Protein AF-A0A026VTM5-F1 (afdb_monomer_lite)

Sequence (49 aa):
GKTFTADEDIKSSLELFFAEKNKNFFERGIVKLPEKWQKIIKQNGQYIV

Secondary structure (DSSP, 8-state):
----SSHHHHHHHHHHHHHT--HHHHHHHHHTHHHHHHHHHHTTTPPP-

Radius of gyration: 16.63 Å; chains: 1; bounding box: 29×22×38 Å

Organism: Ooceraea biroi (NCBI:txid2015173)

pLDDT: mean 95.47, std 4.05, range [74.75, 97.94]

Foldseek 3Di:
DDDDDDPVSVVVVVVVVVVPDDPVNVVVVVVCVVVLVVVCVVVVNDDDD

Structure (mmCIF, N/CA/C/O backbone):
data_AF-A0A026VTM5-F1
#
_entry.id   AF-A0A026VTM5-F1
#
loop_
_atom_site.group_PDB
_atom_site.id
_atom_site.type_symbol
_atom_site.label_atom_id
_atom_site.label_alt_id
_atom_site.label_comp_id
_atom_site.label_asym_id
_atom_site.label_entity_id
_atom_site.label_seq_id
_atom_site.pdbx_PDB_ins_code
_atom_site.Cartn_x
_atom_site.Cartn_y
_atom_site.Cartn_z
_atom_site.occupancy
_atom_site.B_iso_or_equiv
_atom_site.auth_seq_id
_atom_site.auth_comp_id
_atom_site.auth_asym_id
_atom_site.auth_atom_id
_atom_site.pdbx_PDB_model_num
ATOM 1 N N . GLY A 1 1 ? 4.507 -14.242 -9.179 1.00 74.75 1 GLY A N 1
ATOM 2 C CA . GLY A 1 1 ? 5.052 -12.877 -9.037 1.00 74.75 1 GLY A CA 1
ATOM 3 C C . GLY A 1 1 ? 5.512 -12.391 -10.393 1.00 74.75 1 GLY A C 1
ATOM 4 O O . GLY A 1 1 ? 5.754 -13.230 -11.251 1.00 74.75 1 GLY A O 1
ATOM 5 N N . LYS A 1 2 ? 5.601 -11.077 -10.603 1.00 86.94 2 LYS A N 1
ATOM 6 C CA . LYS A 1 2 ? 6.228 -10.517 -11.807 1.00 86.94 2 LYS A CA 1
ATOM 7 C C . LYS A 1 2 ? 7.741 -10.472 -11.576 1.00 86.94 2 LYS A C 1
ATOM 9 O O . LYS A 1 2 ? 8.165 -9.989 -10.530 1.00 86.94 2 LYS A O 1
ATOM 14 N N . THR A 1 3 ? 8.520 -11.013 -12.507 1.00 93.38 3 THR A N 1
ATOM 15 C CA . THR A 1 3 ? 9.987 -10.928 -12.479 1.00 93.38 3 THR A CA 1
ATOM 16 C C . THR A 1 3 ? 10.411 -9.691 -13.257 1.00 93.38 3 THR A C 1
ATOM 18 O O . THR A 1 3 ? 9.896 -9.454 -14.348 1.00 93.38 3 THR A O 1
ATOM 21 N N . PHE A 1 4 ? 11.330 -8.913 -12.693 1.00 95.06 4 PHE A N 1
ATOM 22 C CA . PHE A 1 4 ? 11.922 -7.739 -13.327 1.00 95.06 4 PHE A CA 1
ATOM 23 C C . PHE A 1 4 ? 13.402 -8.010 -13.568 1.00 95.06 4 PHE A C 1
ATOM 25 O O . PHE A 1 4 ? 14.050 -8.638 -12.731 1.00 95.06 4 PHE A O 1
ATOM 32 N N . THR A 1 5 ? 13.913 -7.580 -14.717 1.00 94.75 5 THR A N 1
ATOM 33 C CA . THR A 1 5 ? 15.295 -7.852 -15.139 1.00 94.75 5 THR A CA 1
ATOM 34 C C . THR A 1 5 ? 16.187 -6.619 -15.078 1.00 94.75 5 THR A C 1
ATOM 36 O O . THR A 1 5 ? 17.407 -6.758 -15.053 1.00 94.75 5 THR A O 1
ATOM 39 N N . ALA A 1 6 ? 15.583 -5.433 -15.002 1.00 95.81 6 ALA A N 1
ATOM 40 C CA . ALA A 1 6 ? 16.254 -4.156 -14.833 1.00 95.81 6 ALA A CA 1
ATOM 41 C C . ALA A 1 6 ? 15.428 -3.195 -13.960 1.00 95.81 6 ALA A C 1
ATOM 43 O O . ALA A 1 6 ? 14.205 -3.314 -13.860 1.00 95.81 6 ALA A O 1
ATOM 44 N N . ASP A 1 7 ? 16.094 -2.191 -13.388 1.00 96.44 7 ASP A N 1
ATOM 45 C CA . ASP A 1 7 ? 15.449 -1.138 -12.591 1.00 96.44 7 ASP A CA 1
ATOM 46 C C . ASP A 1 7 ? 14.412 -0.347 -13.404 1.00 96.44 7 ASP A C 1
ATOM 48 O O . ASP A 1 7 ? 13.357 0.027 -12.886 1.00 96.44 7 ASP A O 1
ATOM 52 N N . GLU A 1 8 ? 14.668 -0.146 -14.699 1.00 96.81 8 GLU A N 1
ATOM 53 C CA . GLU A 1 8 ? 13.741 0.546 -15.602 1.00 96.81 8 GLU A CA 1
ATOM 54 C C . GLU A 1 8 ? 12.420 -0.226 -15.770 1.00 96.81 8 GLU A C 1
ATOM 56 O O . GLU A 1 8 ? 11.349 0.383 -15.830 1.00 96.81 8 GLU A O 1
ATOM 61 N N . ASP A 1 9 ? 12.465 -1.566 -15.740 1.00 95.50 9 ASP A N 1
ATOM 62 C CA . ASP A 1 9 ? 11.264 -2.409 -15.803 1.00 95.50 9 ASP A CA 1
ATOM 63 C C . ASP A 1 9 ? 10.385 -2.195 -14.561 1.00 95.50 9 ASP A C 1
ATOM 65 O O . ASP A 1 9 ? 9.152 -2.187 -14.642 1.00 95.50 9 ASP A O 1
ATOM 69 N N . ILE A 1 10 ? 11.023 -2.019 -13.398 1.00 95.75 10 ILE A N 1
ATOM 70 C CA . ILE A 1 10 ? 10.348 -1.758 -12.123 1.00 95.75 10 ILE A CA 1
ATOM 71 C C . ILE A 1 10 ? 9.705 -0.376 -12.170 1.00 95.75 10 ILE A C 1
ATOM 73 O O . ILE A 1 10 ? 8.515 -0.242 -11.876 1.00 95.75 10 ILE A O 1
ATOM 77 N N . LYS A 1 11 ? 10.471 0.641 -12.579 1.00 96.69 11 LYS A N 1
ATOM 78 C CA . LYS A 1 11 ? 10.005 2.026 -12.668 1.00 96.69 11 LYS A CA 1
ATOM 79 C C . LYS A 1 11 ? 8.809 2.154 -13.607 1.00 96.69 11 LYS A C 1
ATOM 81 O O . LYS A 1 11 ? 7.748 2.599 -13.171 1.00 96.69 11 LYS A O 1
ATOM 86 N N . SER A 1 12 ? 8.936 1.660 -14.837 1.00 96.44 12 SER A N 1
ATOM 87 C CA . SER A 1 12 ? 7.851 1.660 -15.824 1.00 96.44 12 SER A CA 1
ATOM 88 C C . SER A 1 12 ? 6.614 0.919 -15.306 1.00 96.44 12 SER A C 1
ATOM 90 O O . SER A 1 12 ? 5.480 1.367 -15.473 1.00 96.44 12 SER A O 1
ATOM 92 N N . SER A 1 13 ? 6.808 -0.211 -14.615 1.00 96.00 13 SER A N 1
ATOM 93 C CA . SER A 1 13 ? 5.692 -0.966 -14.042 1.00 96.00 13 SER A CA 1
ATOM 94 C C . SER A 1 13 ? 4.995 -0.233 -12.894 1.00 96.00 13 SER A C 1
ATOM 96 O O . SER A 1 13 ? 3.786 -0.406 -12.738 1.00 96.00 13 SER A O 1
ATOM 98 N N . LEU A 1 14 ? 5.718 0.545 -12.084 1.00 96.75 14 LEU A N 1
ATOM 99 C CA . LEU A 1 14 ? 5.135 1.373 -11.027 1.00 96.75 14 LEU A CA 1
ATOM 100 C C . LEU A 1 14 ? 4.384 2.569 -11.614 1.00 96.75 14 LEU A C 1
ATOM 102 O O . LEU A 1 14 ? 3.261 2.843 -11.192 1.00 96.75 14 LEU A O 1
ATOM 106 N N . GLU A 1 15 ? 4.963 3.240 -12.609 1.00 97.81 15 GLU A N 1
ATOM 107 C CA . GLU A 1 15 ? 4.325 4.360 -13.308 1.00 97.81 15 GLU A CA 1
ATOM 108 C C . GLU A 1 15 ? 2.988 3.937 -13.925 1.00 97.81 15 GLU A C 1
ATOM 110 O O . GLU A 1 15 ? 1.961 4.558 -13.644 1.00 97.81 15 GLU A O 1
ATOM 115 N N . LEU A 1 16 ? 2.965 2.821 -14.665 1.00 97.19 16 LEU A N 1
ATOM 116 C CA . LEU A 1 16 ? 1.728 2.250 -15.207 1.00 97.19 16 LEU A CA 1
ATOM 117 C C . LEU A 1 16 ? 0.745 1.867 -14.099 1.00 97.19 16 LEU A C 1
ATOM 119 O O . LEU A 1 16 ? -0.434 2.217 -14.165 1.00 97.19 16 LEU A O 1
ATOM 123 N N . PHE A 1 17 ? 1.228 1.201 -13.045 1.00 96.44 17 PHE A N 1
ATOM 124 C CA . PHE A 1 17 ? 0.376 0.785 -11.937 1.00 96.44 17 PHE A CA 1
ATOM 125 C C . PHE A 1 17 ? -0.367 1.966 -11.314 1.00 96.44 17 PHE A C 1
ATOM 127 O O . PHE A 1 17 ? -1.563 1.829 -11.047 1.00 96.44 17 PHE A O 1
ATOM 134 N N . PHE A 1 18 ? 0.310 3.093 -11.074 1.00 96.69 18 PHE A N 1
ATOM 135 C CA . PHE A 1 18 ? -0.313 4.286 -10.503 1.00 96.69 18 PHE A CA 1
ATOM 136 C C . PHE A 1 18 ? -1.183 5.036 -11.516 1.00 96.69 18 PHE A C 1
ATOM 138 O O . PHE A 1 18 ? -2.266 5.477 -11.135 1.00 96.69 18 PHE A O 1
ATOM 145 N N . ALA A 1 19 ? -0.774 5.122 -12.787 1.00 97.06 19 ALA A N 1
ATOM 146 C CA . ALA A 1 19 ? -1.557 5.761 -13.849 1.00 97.06 19 ALA A CA 1
ATOM 147 C C . ALA A 1 19 ? -2.923 5.084 -14.070 1.00 97.06 19 ALA A C 1
ATOM 149 O O . ALA A 1 19 ? -3.918 5.752 -14.342 1.00 97.06 19 ALA A O 1
ATOM 150 N N . GLU A 1 20 ? -3.002 3.764 -13.886 1.00 97.38 20 GLU A N 1
ATOM 151 C CA . GLU A 1 20 ? -4.253 3.000 -13.967 1.00 97.38 20 GLU A CA 1
ATOM 152 C C . GLU A 1 20 ? -5.214 3.242 -12.787 1.00 97.38 20 GLU A C 1
ATOM 154 O O . GLU A 1 20 ? -6.391 2.875 -12.853 1.00 97.38 20 G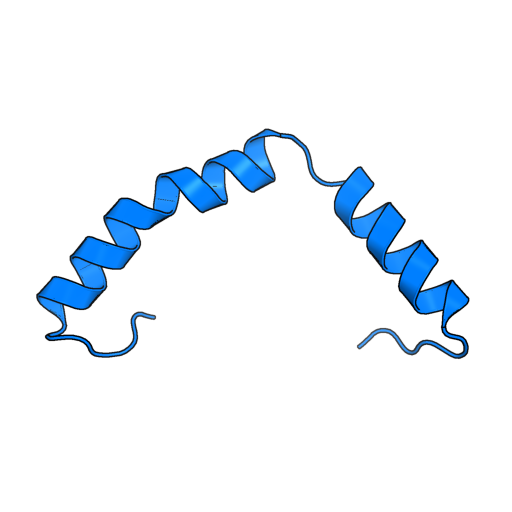LU A O 1
ATOM 159 N N . LYS A 1 21 ? -4.745 3.801 -11.662 1.00 97.31 21 LYS A N 1
ATOM 160 C CA . LYS A 1 21 ? -5.597 4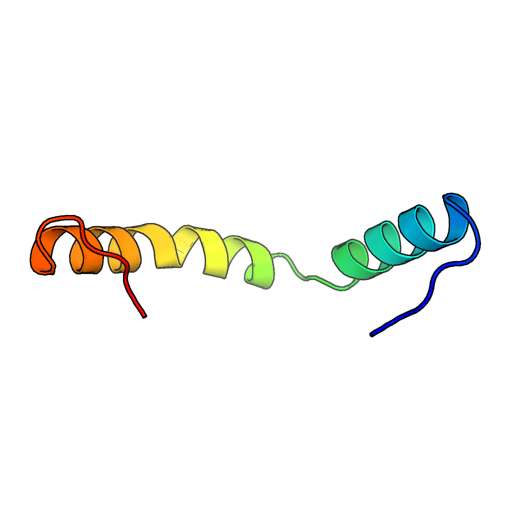.025 -10.486 1.00 97.31 21 LYS A CA 1
ATOM 161 C C . LYS A 1 21 ? -6.323 5.356 -10.615 1.00 97.31 21 LYS A C 1
ATOM 163 O O . LYS A 1 21 ? -5.726 6.425 -10.631 1.00 97.31 21 LYS A O 1
ATOM 168 N N . ASN A 1 22 ? -7.651 5.296 -10.635 1.00 96.50 22 ASN A N 1
ATOM 169 C CA . ASN A 1 22 ? -8.478 6.498 -10.592 1.00 96.50 22 ASN A CA 1
ATOM 170 C C . ASN A 1 22 ? -8.431 7.187 -9.215 1.00 96.50 22 ASN A C 1
ATOM 172 O O . ASN A 1 22 ? -8.095 6.572 -8.203 1.00 96.50 22 ASN A O 1
ATOM 176 N N . LYS A 1 23 ? -8.850 8.457 -9.159 1.00 96.81 23 LYS A N 1
ATOM 177 C CA . LYS A 1 23 ? -8.935 9.254 -7.918 1.00 96.81 23 LYS A CA 1
ATOM 178 C C . LYS A 1 23 ? -9.635 8.503 -6.777 1.00 96.81 23 LYS A C 1
ATOM 180 O O . LYS A 1 23 ? -9.133 8.457 -5.655 1.00 96.81 23 LYS A O 1
ATOM 185 N N . ASN A 1 24 ? -10.743 7.831 -7.095 1.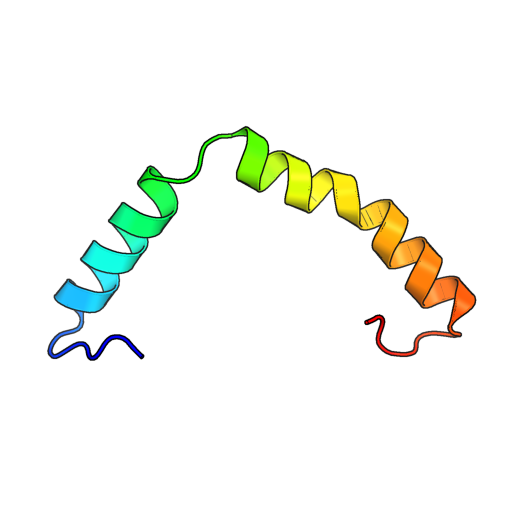00 96.81 24 ASN A N 1
ATOM 186 C CA . ASN A 1 24 ? -11.549 7.096 -6.123 1.00 96.81 24 ASN A CA 1
ATOM 187 C C . ASN A 1 24 ? -10.769 5.952 -5.452 1.00 96.81 24 ASN A C 1
ATOM 189 O O . ASN A 1 24 ? -11.088 5.580 -4.326 1.00 96.81 24 ASN A O 1
ATOM 193 N N . PHE A 1 25 ? -9.763 5.364 -6.108 1.00 97.12 25 PHE A N 1
ATOM 194 C CA . PHE A 1 25 ? -8.896 4.355 -5.495 1.00 97.12 25 PHE A CA 1
ATOM 195 C C . PHE A 1 25 ? -8.166 4.914 -4.270 1.00 97.12 25 PHE A C 1
ATOM 197 O O . PHE A 1 25 ? -8.212 4.304 -3.199 1.00 97.12 25 PHE A O 1
ATOM 204 N N . PHE A 1 26 ? -7.560 6.092 -4.412 1.00 96.75 26 PHE A N 1
ATOM 205 C CA . PHE A 1 26 ? -6.822 6.755 -3.341 1.00 96.75 26 PHE A CA 1
ATOM 206 C C . PHE A 1 26 ? -7.764 7.307 -2.266 1.00 96.75 26 PHE A C 1
ATOM 208 O O . PHE A 1 26 ? -7.545 7.071 -1.077 1.00 96.75 26 PHE A O 1
ATOM 215 N N . GLU A 1 27 ? -8.865 7.950 -2.671 1.00 97.94 27 GLU A N 1
ATOM 216 C CA . GLU A 1 27 ? -9.875 8.475 -1.742 1.00 97.94 27 GLU A CA 1
ATOM 217 C C . GLU A 1 27 ? -10.458 7.376 -0.851 1.00 97.94 27 GLU A C 1
ATOM 219 O O . GLU A 1 27 ? -10.528 7.541 0.366 1.00 97.94 27 GLU A O 1
ATOM 224 N N . ARG A 1 28 ? -10.803 6.212 -1.422 1.00 97.00 28 ARG A N 1
ATOM 225 C CA . ARG A 1 28 ? -11.295 5.069 -0.637 1.00 97.00 28 ARG A CA 1
ATOM 226 C C . ARG A 1 28 ? -10.280 4.589 0.397 1.00 97.00 28 ARG A C 1
ATOM 228 O O . ARG A 1 28 ? -10.689 4.109 1.450 1.00 97.00 28 ARG A O 1
ATOM 235 N N . GLY A 1 29 ? -8.983 4.681 0.109 1.00 95.44 29 GLY A N 1
ATOM 236 C CA . GLY A 1 29 ? -7.934 4.345 1.072 1.00 95.44 29 GLY A CA 1
ATOM 237 C C . GLY A 1 29 ? -7.964 5.271 2.288 1.00 95.44 29 GLY A C 1
ATOM 238 O O . GLY A 1 29 ? -7.949 4.792 3.421 1.00 95.44 29 GLY A O 1
ATOM 239 N N . ILE A 1 30 ? -8.085 6.577 2.044 1.00 97.56 30 ILE A N 1
ATOM 240 C CA . ILE A 1 30 ? -8.119 7.617 3.082 1.00 97.56 30 ILE A CA 1
ATOM 241 C C . ILE A 1 30 ? -9.415 7.535 3.896 1.00 97.56 30 ILE A C 1
ATOM 243 O O . ILE A 1 30 ? -9.376 7.510 5.124 1.00 97.56 30 ILE A O 1
ATOM 247 N N . VAL A 1 31 ? -10.566 7.416 3.229 1.00 97.81 31 VAL A N 1
ATOM 248 C CA . VAL A 1 31 ? -11.890 7.357 3.878 1.00 97.81 31 VAL A CA 1
ATOM 249 C C . VAL A 1 31 ? -12.042 6.131 4.786 1.00 97.81 31 VAL A C 1
ATOM 251 O O . VAL A 1 31 ? -12.806 6.170 5.745 1.00 97.81 31 VAL A O 1
ATOM 254 N N . LYS A 1 32 ? -11.287 5.051 4.547 1.00 96.69 32 LYS A N 1
ATOM 255 C CA . LYS A 1 32 ? -11.278 3.858 5.412 1.00 96.69 32 LYS A CA 1
ATOM 256 C C . LYS A 1 32 ? -10.442 4.011 6.689 1.00 96.69 32 LYS A C 1
ATOM 258 O O . LYS A 1 32 ? -10.516 3.139 7.555 1.00 96.69 32 LYS A O 1
ATOM 263 N N . LEU A 1 33 ? -9.639 5.068 6.833 1.00 97.62 33 LEU A N 1
ATOM 264 C CA . LEU A 1 33 ? -8.767 5.243 8.002 1.00 97.62 33 LEU A CA 1
ATOM 265 C C . LEU A 1 33 ? -9.540 5.328 9.331 1.00 97.62 33 LEU A C 1
ATOM 267 O O . LEU A 1 33 ? -9.174 4.583 10.242 1.00 97.62 33 LEU A O 1
ATOM 271 N N . PRO A 1 34 ? -10.631 6.113 9.459 1.00 97.81 34 PRO A N 1
ATOM 272 C CA . PRO A 1 34 ? -11.404 6.160 10.699 1.00 97.81 34 PRO A CA 1
ATOM 273 C C . PRO A 1 34 ? -11.949 4.791 11.118 1.00 97.81 34 PRO A C 1
ATOM 275 O O . PRO A 1 34 ? -11.867 4.432 12.290 1.00 97.81 34 PRO A O 1
ATOM 278 N N . GLU A 1 35 ? -12.438 3.986 10.170 1.00 97.00 35 GLU A N 1
ATOM 279 C CA . GLU A 1 35 ? -12.914 2.625 10.449 1.00 97.00 35 GLU A CA 1
ATOM 280 C C . GLU A 1 35 ? -11.788 1.743 11.014 1.00 97.00 35 GLU A C 1
ATOM 282 O O . GLU A 1 35 ? -11.984 1.034 12.004 1.00 97.00 35 GLU A O 1
ATOM 287 N N . LYS A 1 36 ? -10.588 1.813 10.422 1.00 96.50 36 LYS A N 1
ATOM 288 C CA . LYS A 1 36 ? -9.415 1.066 10.898 1.00 96.50 36 LYS A CA 1
ATOM 289 C C . LYS A 1 36 ? -9.010 1.486 12.309 1.00 96.50 36 LYS A C 1
ATOM 291 O O . LYS A 1 36 ? -8.780 0.619 13.148 1.00 96.50 36 LYS A O 1
ATOM 296 N N . TRP A 1 37 ? -8.975 2.786 12.595 1.00 97.12 37 TRP A N 1
ATOM 297 C CA . TRP A 1 37 ? -8.658 3.288 13.936 1.00 97.12 37 TRP A CA 1
ATOM 298 C C . TRP A 1 37 ? -9.662 2.801 14.980 1.00 97.12 37 TRP A C 1
ATOM 300 O O . TRP A 1 37 ? -9.260 2.342 16.046 1.00 97.12 37 TRP A O 1
ATOM 310 N N . GLN A 1 38 ? -10.958 2.807 14.655 1.00 97.38 38 GLN A N 1
ATOM 311 C CA . GLN A 1 38 ? -11.986 2.274 15.553 1.00 97.38 38 GLN A CA 1
ATOM 312 C C . GLN A 1 38 ? -11.788 0.781 15.849 1.00 97.38 38 GLN A C 1
ATOM 314 O O . GLN A 1 38 ? -11.977 0.354 16.987 1.00 97.38 38 GLN A O 1
ATOM 319 N N . LYS A 1 39 ? -11.378 -0.022 14.858 1.00 96.75 39 LYS A N 1
ATOM 320 C CA . LYS A 1 39 ? -11.070 -1.446 15.073 1.00 96.75 39 LYS A CA 1
ATOM 321 C C . LYS A 1 39 ? -9.863 -1.637 15.995 1.00 96.75 39 LYS A C 1
ATOM 323 O O . LYS A 1 39 ? -9.950 -2.444 16.914 1.00 96.75 39 LYS A O 1
ATOM 328 N N . ILE A 1 40 ? -8.794 -0.859 15.808 1.00 97.12 40 ILE A N 1
ATOM 329 C CA . ILE A 1 40 ? -7.587 -0.919 16.653 1.00 97.12 40 ILE A CA 1
ATOM 330 C C . ILE A 1 40 ? -7.924 -0.581 18.111 1.00 97.12 40 ILE A C 1
ATOM 332 O O . ILE A 1 40 ? -7.511 -1.302 19.016 1.00 97.12 40 ILE A O 1
ATOM 336 N N . ILE A 1 41 ? -8.718 0.472 18.346 1.00 97.25 41 ILE A N 1
ATOM 337 C CA . ILE A 1 41 ? -9.159 0.857 19.699 1.00 97.25 41 ILE A CA 1
ATOM 338 C C . ILE A 1 41 ? -9.936 -0.291 20.354 1.00 97.25 41 ILE A C 1
ATOM 340 O O . ILE A 1 41 ? -9.635 -0.680 21.480 1.00 97.25 41 ILE A O 1
ATOM 344 N N . LYS A 1 42 ? -10.899 -0.883 19.635 1.00 96.62 42 LYS A N 1
ATOM 345 C CA . LYS A 1 42 ? -11.702 -2.012 20.138 1.00 96.62 42 LYS A CA 1
ATOM 346 C C . LYS A 1 42 ? -10.868 -3.259 20.429 1.00 96.62 42 LYS A C 1
ATOM 348 O O . LYS A 1 42 ? -11.227 -4.032 21.308 1.00 96.62 42 LYS A O 1
ATOM 353 N N . GLN A 1 43 ? -9.778 -3.457 19.697 1.00 95.44 43 GLN A N 1
ATOM 354 C CA . GLN A 1 43 ? -8.865 -4.587 19.865 1.00 95.44 43 GLN A CA 1
ATOM 355 C C . GLN A 1 43 ? -7.682 -4.263 20.787 1.00 95.44 43 GLN A C 1
ATOM 357 O O . GLN A 1 43 ? -6.691 -4.988 20.789 1.00 95.44 43 GLN A O 1
ATOM 362 N N . ASN A 1 44 ? -7.773 -3.183 21.572 1.00 96.25 44 ASN A N 1
ATOM 363 C CA . ASN A 1 44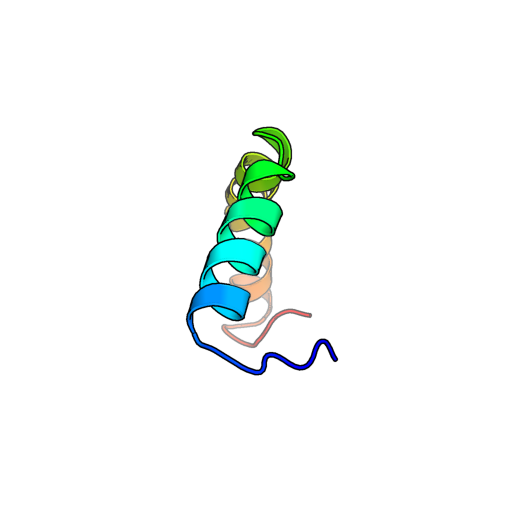 ? -6.748 -2.767 22.527 1.00 96.25 44 ASN A CA 1
ATOM 364 C C . ASN A 1 44 ? -5.344 -2.656 21.899 1.00 96.25 44 ASN A C 1
ATOM 366 O O . ASN A 1 44 ? -4.354 -3.130 22.454 1.00 96.25 44 ASN A O 1
ATOM 370 N N . GLY A 1 45 ? -5.270 -2.074 20.701 1.00 94.12 45 GLY A N 1
ATOM 371 C CA . GLY A 1 45 ? -4.008 -1.847 19.997 1.00 94.12 45 GLY A CA 1
ATOM 372 C C . GLY A 1 45 ? -3.474 -3.034 19.191 1.00 94.12 45 GLY A C 1
ATOM 373 O O . GLY A 1 45 ? -2.410 -2.904 18.593 1.00 94.12 45 GLY A O 1
ATOM 374 N N . GLN A 1 46 ? -4.178 -4.169 19.142 1.00 95.81 46 GLN A N 1
ATOM 375 C CA . GLN A 1 46 ? -3.757 -5.324 18.342 1.00 95.81 46 GLN A CA 1
ATOM 376 C C . GLN A 1 46 ? -3.978 -5.118 16.835 1.00 95.81 46 GLN A C 1
ATOM 378 O O . GLN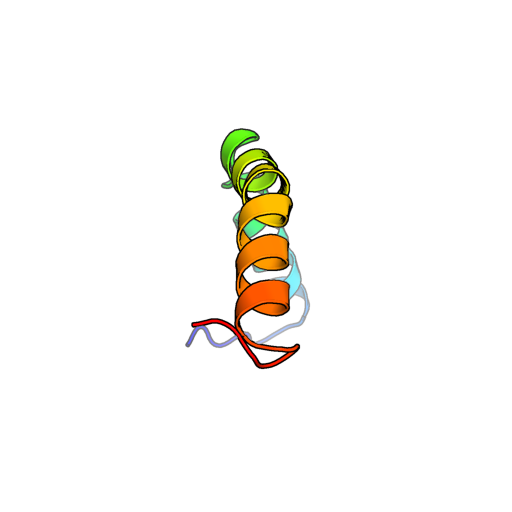 A 1 46 ? -4.730 -4.239 16.401 1.00 95.81 46 GLN A O 1
ATOM 383 N N . TYR A 1 47 ? -3.310 -5.949 16.028 1.00 94.88 47 TYR A N 1
ATOM 384 C CA . 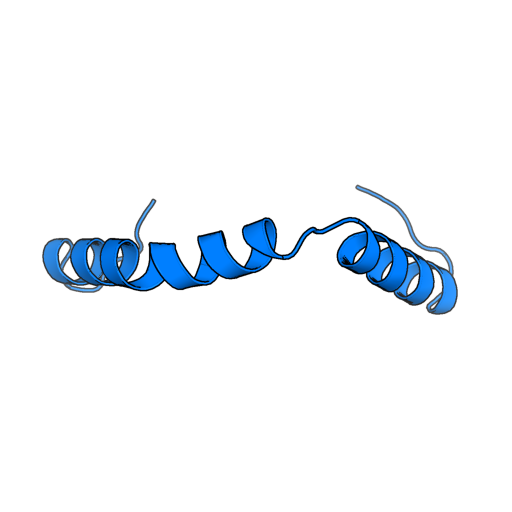TYR A 1 47 ? -3.465 -5.946 14.575 1.00 94.88 47 TYR A CA 1
ATOM 385 C C . TYR A 1 47 ? -4.895 -6.293 14.156 1.00 94.88 47 TYR A C 1
ATOM 387 O O . TYR A 1 47 ? -5.466 -7.286 14.601 1.00 94.88 47 TYR A O 1
ATOM 395 N N . ILE A 1 48 ? -5.427 -5.495 13.232 1.00 91.31 48 ILE A N 1
ATOM 396 C CA . ILE A 1 48 ? -6.739 -5.706 12.621 1.00 91.31 48 ILE A CA 1
ATOM 397 C C . ILE A 1 48 ? -6.603 -6.592 11.374 1.00 91.31 48 ILE A C 1
ATOM 399 O O . ILE A 1 48 ? -5.657 -6.421 10.601 1.00 91.31 48 ILE A O 1
ATOM 403 N N . VAL A 1 49 ? -7.555 -7.512 11.181 1.00 81.62 49 VAL A N 1
ATOM 404 C CA . VAL A 1 49 ? -7.704 -8.349 9.970 1.00 81.62 49 VAL A CA 1
ATOM 405 C C . VAL A 1 49 ? -8.550 -7.630 8.922 1.00 81.62 49 VAL A C 1
ATOM 407 O O . VAL A 1 49 ? -9.541 -6.962 9.313 1.00 81.62 49 VAL A O 1
#

InterPro domains:
  IPR036397 Ribonuclease H superfamily [G3DSA:3.30.420.10] (1-48)